Protein AF-A0A6D2IL50-F1 (afdb_monomer)

Radius of gyration: 19.22 Å; Cα contacts (8 Å, |Δi|>4): 21; chains: 1; bounding box: 26×59×42 Å

Structure (mmCIF, N/CA/C/O backbone):
data_AF-A0A6D2IL50-F1
#
_entry.id   AF-A0A6D2IL50-F1
#
loop_
_atom_site.group_PDB
_atom_site.id
_atom_site.type_symbol
_atom_site.label_atom_id
_atom_site.label_alt_id
_atom_site.label_comp_id
_atom_site.label_asym_id
_atom_site.label_entity_id
_atom_site.label_seq_id
_atom_site.pdbx_PDB_ins_code
_atom_site.Cartn_x
_atom_site.Cartn_y
_atom_site.Cartn_z
_atom_site.occupancy
_atom_site.B_iso_or_equiv
_atom_site.auth_seq_id
_atom_site.auth_comp_id
_atom_site.auth_asym_id
_atom_site.auth_ato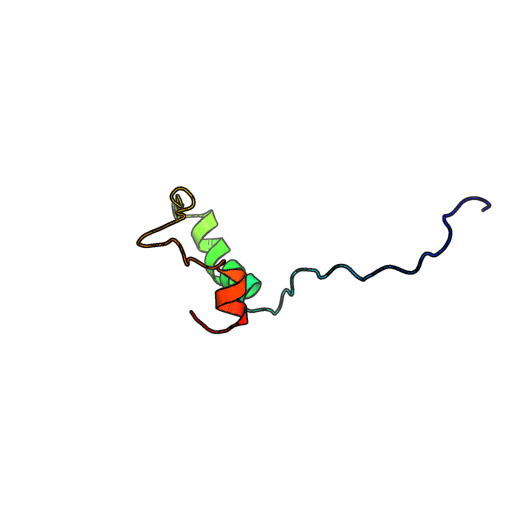m_id
_atom_site.pdbx_PDB_model_num
ATOM 1 N N . MET A 1 1 ? 6.903 38.319 -20.484 1.00 45.41 1 MET A N 1
ATOM 2 C CA . MET A 1 1 ? 8.060 37.774 -19.745 1.00 45.41 1 MET A CA 1
ATOM 3 C C . MET A 1 1 ? 8.872 36.893 -20.678 1.00 45.41 1 MET A C 1
ATOM 5 O O . MET A 1 1 ? 8.302 36.010 -21.303 1.00 45.41 1 MET A O 1
ATOM 9 N N . ILE A 1 2 ? 10.167 37.179 -20.802 1.00 49.28 2 ILE A N 1
ATOM 10 C CA . ILE A 1 2 ? 11.169 36.330 -21.455 1.00 49.28 2 ILE A CA 1
ATOM 11 C C . ILE A 1 2 ? 11.716 35.412 -20.356 1.00 49.28 2 ILE A C 1
ATOM 13 O O . ILE A 1 2 ? 12.210 35.912 -19.351 1.00 49.28 2 ILE A O 1
ATOM 17 N N . GLY A 1 3 ? 11.579 34.094 -20.526 1.00 59.16 3 GLY A N 1
ATOM 18 C CA . GLY A 1 3 ? 12.077 33.078 -19.590 1.00 59.16 3 GLY A CA 1
ATOM 19 C C . GLY A 1 3 ? 11.022 32.021 -19.255 1.00 59.16 3 GLY A C 1
ATOM 20 O O . GLY A 1 3 ? 10.179 32.233 -18.394 1.00 59.16 3 GLY A O 1
ATOM 21 N N . GLY A 1 4 ? 11.048 30.874 -19.934 1.00 55.47 4 GLY A N 1
ATOM 22 C CA . GLY A 1 4 ? 10.133 29.763 -19.653 1.00 55.47 4 GLY A CA 1
ATOM 23 C C . GLY A 1 4 ? 10.355 28.624 -20.640 1.00 55.47 4 GLY A C 1
ATOM 24 O O . GLY A 1 4 ? 10.378 28.856 -21.843 1.00 55.47 4 GLY A O 1
ATOM 25 N N . GLY A 1 5 ? 10.626 27.423 -20.130 1.00 65.62 5 GLY A N 1
ATOM 26 C CA . GLY A 1 5 ? 11.195 26.300 -20.878 1.00 65.62 5 GLY A CA 1
ATOM 27 C C . GLY A 1 5 ? 10.427 25.864 -22.133 1.00 65.62 5 GLY A C 1
ATOM 28 O O . GLY A 1 5 ? 9.220 26.041 -22.260 1.00 65.62 5 GLY A O 1
ATOM 29 N N . LYS A 1 6 ? 11.164 25.252 -23.068 1.00 81.19 6 LYS A N 1
ATOM 30 C CA . LYS A 1 6 ? 10.618 24.698 -24.315 1.00 81.19 6 LYS A CA 1
ATOM 31 C C . LYS A 1 6 ? 9.695 23.513 -24.015 1.00 81.19 6 LYS A C 1
ATOM 33 O O . LYS A 1 6 ? 10.073 22.631 -23.244 1.00 81.19 6 LYS A O 1
ATOM 38 N N . PHE A 1 7 ? 8.542 23.452 -24.682 1.00 83.38 7 PHE A N 1
ATOM 39 C CA . PHE A 1 7 ? 7.700 22.256 -24.687 1.00 83.38 7 PHE A CA 1
ATOM 40 C C . PHE A 1 7 ? 8.482 21.079 -25.278 1.00 83.38 7 PHE A C 1
ATOM 42 O O . PHE A 1 7 ? 9.009 21.163 -26.387 1.00 83.38 7 PHE A O 1
ATOM 49 N N . LYS A 1 8 ? 8.579 19.993 -24.510 1.00 88.38 8 LYS A N 1
ATOM 50 C CA . LYS A 1 8 ? 9.197 18.734 -24.927 1.00 88.38 8 LYS A CA 1
ATOM 51 C C . LYS A 1 8 ? 8.110 17.662 -24.998 1.00 88.38 8 LYS A C 1
ATOM 53 O O . LYS A 1 8 ? 7.267 17.630 -24.099 1.00 88.38 8 LYS A O 1
ATOM 58 N N . PRO A 1 9 ? 8.120 16.782 -26.011 1.00 89.69 9 PRO A N 1
ATOM 59 C CA . PRO A 1 9 ? 7.273 15.600 -25.980 1.00 89.69 9 PRO A CA 1
ATOM 60 C C . PRO A 1 9 ? 7.686 14.734 -24.784 1.00 89.69 9 PRO A C 1
ATOM 62 O O . PRO A 1 9 ? 8.866 14.434 -24.602 1.00 89.69 9 PRO A O 1
ATOM 65 N N . VAL A 1 10 ? 6.716 14.380 -23.942 1.00 92.25 10 VAL A N 1
ATOM 66 C CA . VAL A 1 10 ? 6.922 13.588 -22.722 1.00 92.25 10 VAL A CA 1
ATOM 67 C C . VAL A 1 10 ? 5.843 12.519 -22.596 1.00 92.25 10 VAL A C 1
ATOM 69 O O . VAL A 1 10 ? 4.707 12.719 -23.026 1.00 92.25 10 VAL A O 1
ATOM 72 N N . ILE A 1 11 ? 6.189 11.400 -21.961 1.00 95.31 11 ILE A N 1
ATOM 73 C CA . ILE A 1 11 ? 5.217 10.393 -21.525 1.00 95.31 11 ILE A CA 1
ATOM 74 C C . ILE A 1 11 ? 4.555 10.903 -20.242 1.00 95.31 11 ILE A C 1
ATOM 76 O O . ILE A 1 11 ? 5.239 11.333 -19.308 1.00 95.31 11 ILE A O 1
ATOM 80 N N . LYS A 1 12 ? 3.218 10.883 -20.195 1.00 94.12 12 LYS A N 1
ATOM 81 C CA . LYS A 1 12 ? 2.466 11.286 -19.000 1.00 94.12 12 LYS A CA 1
ATOM 82 C C . LYS A 1 12 ? 2.738 10.306 -17.860 1.00 94.12 12 LYS A C 1
ATOM 84 O O . LYS A 1 12 ? 2.712 9.096 -18.060 1.00 94.12 12 LYS A O 1
ATOM 89 N N . LYS A 1 13 ? 2.969 10.836 -16.659 1.00 95.81 13 LYS A N 1
ATOM 90 C CA . LYS A 1 13 ? 3.099 10.018 -15.449 1.00 95.81 13 LYS A CA 1
ATOM 91 C C . LYS A 1 13 ? 1.743 9.400 -15.110 1.00 95.81 13 LYS A C 1
ATOM 93 O O . LYS A 1 13 ? 0.746 10.119 -15.072 1.00 95.81 13 LYS A O 1
ATOM 98 N N . ALA A 1 14 ? 1.726 8.096 -14.852 1.00 95.75 14 ALA A N 1
ATOM 99 C CA . ALA A 1 14 ? 0.576 7.433 -14.256 1.00 95.75 14 ALA A CA 1
ATOM 100 C C . ALA A 1 14 ? 0.535 7.780 -12.763 1.00 95.75 14 ALA A C 1
ATOM 102 O O . ALA A 1 14 ? 1.518 7.585 -12.047 1.00 95.75 14 ALA A O 1
ATOM 103 N N . MET A 1 15 ? -0.583 8.350 -12.326 1.00 97.56 15 MET A N 1
ATOM 104 C CA . MET A 1 15 ? -0.832 8.697 -10.929 1.00 97.56 15 MET A CA 1
ATOM 105 C C . MET A 1 15 ? -1.727 7.630 -10.292 1.00 97.56 15 MET A C 1
ATOM 107 O O . MET A 1 15 ? -2.308 6.808 -10.995 1.00 97.56 15 MET A O 1
ATOM 111 N N . VAL A 1 16 ? -1.844 7.646 -8.964 1.00 97.50 16 VAL A N 1
ATOM 112 C CA . VAL A 1 16 ? -2.771 6.759 -8.248 1.00 97.50 16 VAL A CA 1
ATOM 113 C C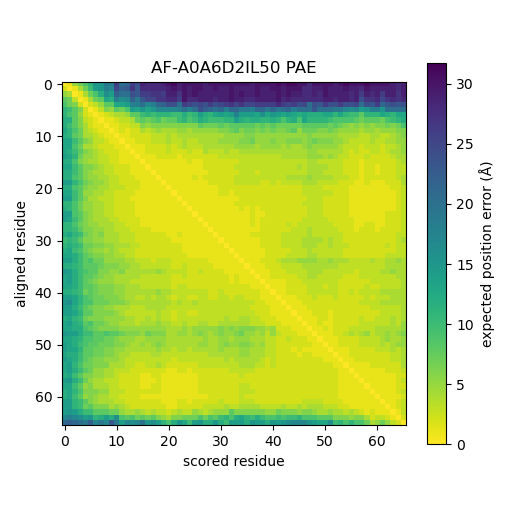 . VAL A 1 16 ? -4.209 7.086 -8.650 1.00 97.50 16 VAL A C 1
ATOM 115 O O . VAL A 1 16 ? -4.620 8.242 -8.567 1.00 97.50 16 VAL A O 1
ATOM 118 N N . GLU A 1 17 ? -4.968 6.063 -9.038 1.00 97.94 17 GLU A N 1
ATOM 119 C CA . GLU A 1 17 ? -6.400 6.179 -9.303 1.00 97.94 17 GLU A CA 1
ATOM 120 C C . GLU A 1 17 ? -7.174 6.105 -7.981 1.00 97.94 17 GLU A C 1
ATOM 122 O O . GLU A 1 17 ? -7.196 5.063 -7.318 1.00 97.94 17 GLU A O 1
ATOM 127 N N . LEU A 1 18 ? -7.786 7.220 -7.577 1.00 98.19 18 LEU A N 1
ATOM 128 C CA . LEU A 1 18 ? -8.468 7.334 -6.283 1.00 98.19 18 LEU A CA 1
ATOM 129 C C . LEU A 1 18 ? -9.751 6.502 -6.241 1.00 98.19 18 LEU A C 1
ATOM 131 O O . LEU A 1 18 ? -10.158 6.043 -5.177 1.00 98.19 18 LEU A O 1
ATOM 135 N N . GLU A 1 19 ? -10.352 6.231 -7.396 1.00 97.94 19 GLU A N 1
ATOM 136 C CA . GLU A 1 19 ? -11.507 5.342 -7.482 1.00 97.94 19 GLU A CA 1
ATOM 137 C C . GLU A 1 19 ? -11.126 3.871 -7.703 1.00 97.94 19 GLU A C 1
ATOM 139 O O . GLU A 1 19 ? -12.009 3.006 -7.742 1.00 97.94 19 GLU A O 1
ATOM 144 N N . GLY A 1 20 ? -9.826 3.578 -7.802 1.00 97.75 20 GLY A N 1
ATOM 145 C CA . GLY A 1 20 ? -9.273 2.253 -8.048 1.00 97.75 20 GLY A CA 1
ATOM 146 C C . GLY A 1 20 ? -9.270 1.356 -6.810 1.00 97.75 20 GLY A C 1
ATOM 147 O O . GLY A 1 20 ? -9.227 1.820 -5.666 1.00 97.75 20 GLY A O 1
ATOM 148 N N . ALA A 1 21 ? -9.276 0.040 -7.041 1.00 98.12 21 ALA A N 1
ATOM 149 C CA . ALA A 1 21 ? -9.315 -0.968 -5.980 1.00 98.12 21 ALA A CA 1
ATOM 150 C C . ALA A 1 21 ? -8.179 -0.829 -4.939 1.00 98.12 21 ALA A C 1
ATOM 152 O O . ALA A 1 21 ? -8.485 -0.894 -3.744 1.00 98.12 21 ALA A O 1
ATOM 153 N N . PRO A 1 22 ? -6.909 -0.554 -5.318 1.00 98.38 22 PRO A N 1
ATOM 154 C CA . PRO A 1 22 ? -5.832 -0.351 -4.347 1.00 98.38 22 PRO A CA 1
ATOM 155 C C . PRO A 1 22 ? -6.101 0.797 -3.369 1.00 98.38 22 PRO A C 1
ATOM 157 O O . PRO A 1 22 ? -6.000 0.620 -2.151 1.00 98.38 22 PRO A O 1
ATOM 160 N N . PHE A 1 23 ? -6.496 1.967 -3.882 1.00 98.50 23 PHE A N 1
ATOM 161 C CA . PHE A 1 23 ? -6.754 3.127 -3.031 1.00 98.50 23 PHE A CA 1
ATOM 162 C C . PHE A 1 23 ? -8.009 2.932 -2.179 1.00 98.50 23 PHE A C 1
ATOM 164 O O . PHE A 1 23 ? -7.983 3.226 -0.984 1.00 98.50 23 PHE A O 1
ATOM 171 N N . LYS A 1 24 ? -9.080 2.364 -2.745 1.00 98.50 24 LYS A N 1
ATOM 172 C CA . LYS A 1 24 ? -10.302 2.043 -1.992 1.00 98.50 24 LYS A CA 1
ATOM 173 C C . LYS A 1 24 ? -10.039 1.067 -0.849 1.00 98.50 24 LYS A C 1
ATOM 175 O O . LYS A 1 24 ? -10.552 1.272 0.251 1.00 98.50 24 LYS A O 1
ATOM 180 N N . LYS A 1 25 ? -9.189 0.055 -1.059 1.00 98.12 25 LYS A N 1
ATOM 181 C CA . LYS A 1 25 ? -8.789 -0.873 0.007 1.00 98.12 25 LYS A CA 1
ATOM 182 C C . LYS A 1 25 ? -8.071 -0.144 1.139 1.00 98.12 25 LYS A C 1
ATOM 184 O O . LYS A 1 25 ? -8.443 -0.327 2.297 1.00 98.12 25 LYS A O 1
ATOM 189 N N . PHE A 1 26 ? -7.111 0.723 0.820 1.00 98.25 26 PHE A N 1
ATOM 190 C CA . PHE A 1 26 ? -6.460 1.573 1.819 1.00 98.25 26 PHE A CA 1
ATOM 191 C C . PHE A 1 26 ? -7.470 2.472 2.553 1.00 98.25 26 PHE A C 1
ATOM 193 O O . PHE A 1 26 ? -7.507 2.485 3.784 1.00 98.25 26 PHE A O 1
ATOM 200 N N . ALA A 1 27 ? -8.332 3.175 1.814 1.00 98.56 27 ALA A N 1
ATOM 201 C CA . ALA A 1 27 ? -9.332 4.078 2.375 1.00 98.56 27 ALA A CA 1
ATOM 202 C C . ALA A 1 27 ? -10.295 3.366 3.340 1.00 98.56 27 ALA A C 1
ATOM 204 O O . ALA A 1 27 ? -10.629 3.935 4.375 1.00 98.56 27 ALA A O 1
ATOM 205 N N . SER A 1 28 ? -10.668 2.113 3.054 1.00 98.31 28 SER A N 1
ATOM 206 C CA . SER A 1 28 ? -11.541 1.310 3.924 1.00 98.31 28 SER A CA 1
ATOM 207 C C . SER A 1 28 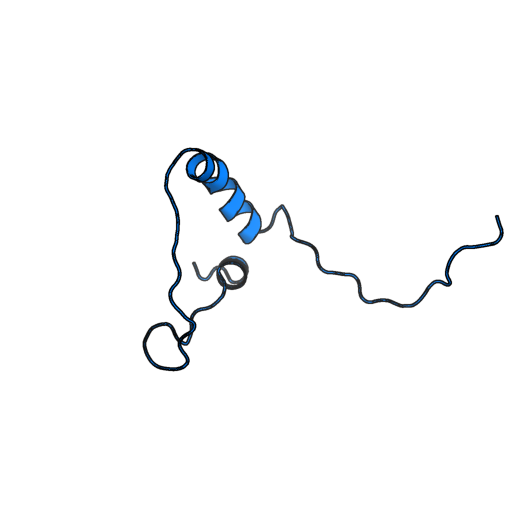? -10.920 0.915 5.270 1.00 98.31 28 SER A C 1
ATOM 209 O O . SER A 1 28 ? -11.651 0.567 6.191 1.00 98.31 28 SER A O 1
ATOM 211 N N . LEU A 1 29 ? -9.588 0.950 5.398 1.00 98.25 29 LEU A N 1
ATOM 212 C CA . LEU A 1 29 ? -8.871 0.456 6.581 1.00 98.25 29 LEU A CA 1
ATOM 213 C C . LEU A 1 29 ? -8.141 1.557 7.362 1.00 98.25 29 LEU A C 1
ATOM 215 O O . LEU A 1 29 ? -7.859 1.383 8.548 1.00 98.25 29 LEU A O 1
ATOM 219 N N . ARG A 1 30 ? -7.841 2.696 6.722 1.00 98.3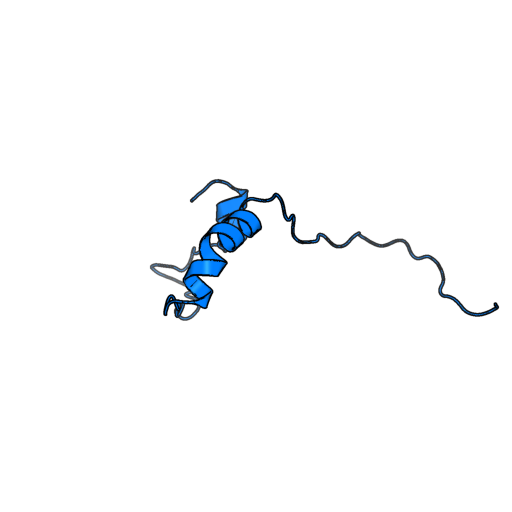1 30 ARG A N 1
ATOM 220 C CA . ARG A 1 30 ? -6.975 3.749 7.281 1.00 98.31 30 ARG A CA 1
ATOM 221 C C . ARG A 1 30 ? -7.446 4.311 8.626 1.00 98.31 30 ARG A C 1
ATOM 223 O O . ARG A 1 30 ? -6.605 4.657 9.445 1.00 98.31 30 ARG A O 1
ATOM 230 N N . GLU A 1 31 ? -8.756 4.397 8.864 1.00 98.56 31 GLU A N 1
ATOM 231 C CA . GLU A 1 31 ? -9.301 4.915 10.129 1.00 98.56 31 GLU A CA 1
ATOM 232 C C . GLU A 1 31 ? -9.033 3.951 11.288 1.00 98.56 31 GLU A C 1
ATOM 234 O O . GLU A 1 31 ? -8.585 4.368 12.354 1.00 98.56 31 GLU A O 1
ATOM 239 N N . GLU A 1 32 ? -9.219 2.645 11.070 1.00 98.38 32 GLU A N 1
ATOM 240 C CA . GLU A 1 32 ? -8.877 1.640 12.077 1.00 98.38 32 GLU A CA 1
ATOM 241 C C . GLU A 1 32 ? -7.367 1.606 12.327 1.00 98.38 32 GLU A C 1
ATOM 243 O O . GLU A 1 32 ? -6.935 1.552 13.479 1.00 98.38 32 GLU A O 1
ATOM 248 N N . TRP A 1 33 ? -6.563 1.636 11.263 1.00 98.06 33 TRP A N 1
ATOM 249 C CA . TRP A 1 3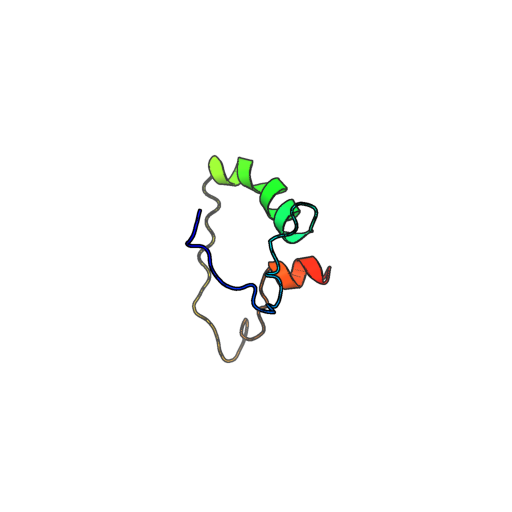3 ? -5.103 1.598 11.365 1.00 98.06 33 TRP A CA 1
ATOM 250 C C . TRP A 1 33 ? -4.527 2.814 12.088 1.00 98.06 33 TRP A C 1
ATOM 252 O O . TRP A 1 33 ? -3.506 2.688 12.753 1.00 98.06 33 TRP A O 1
ATOM 262 N N . ALA A 1 34 ? -5.187 3.970 11.995 1.00 98.31 34 ALA A N 1
ATOM 263 C CA . ALA A 1 34 ? -4.785 5.163 12.729 1.00 98.31 34 ALA A CA 1
ATOM 264 C C . ALA A 1 34 ? -4.979 5.019 14.249 1.00 98.31 34 ALA A C 1
ATOM 266 O O . ALA A 1 34 ? -4.250 5.638 15.020 1.00 98.31 34 ALA A O 1
ATOM 267 N N . LEU A 1 35 ? -5.956 4.216 14.684 1.00 98.38 35 LEU A N 1
ATOM 268 C CA . LEU A 1 35 ? -6.350 4.097 16.092 1.00 98.38 35 LEU A CA 1
ATOM 269 C C . LEU A 1 35 ? -5.833 2.823 16.768 1.00 98.38 35 LEU A C 1
ATOM 271 O O . LEU A 1 35 ? -5.752 2.766 17.995 1.00 98.38 35 LEU A O 1
ATOM 275 N N . LYS A 1 36 ? -5.522 1.781 1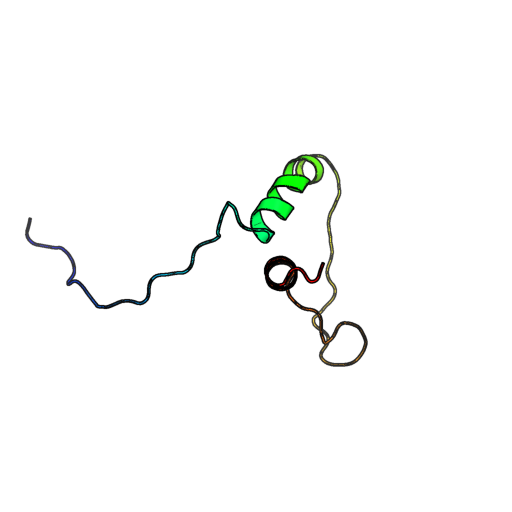5.992 1.00 98.38 36 LYS A N 1
ATOM 276 C CA . LYS A 1 36 ? -5.145 0.460 16.505 1.00 98.38 36 LYS A CA 1
ATOM 277 C C . LYS A 1 36 ? -3.770 0.029 16.014 1.00 98.38 36 LYS A C 1
ATOM 279 O O . LYS A 1 36 ? -3.365 0.308 14.892 1.00 98.38 36 LYS A O 1
ATOM 284 N N . ASN A 1 37 ? -3.110 -0.800 16.818 1.00 97.94 37 ASN A N 1
ATOM 285 C CA . ASN A 1 37 ? -1.846 -1.436 16.455 1.00 97.94 37 ASN A CA 1
ATOM 286 C C . ASN A 1 37 ? -2.077 -2.551 15.416 1.00 97.94 37 ASN A C 1
ATOM 288 O O . ASN A 1 37 ? -2.247 -3.719 15.766 1.00 97.94 37 ASN A O 1
ATOM 292 N N . ARG A 1 38 ? 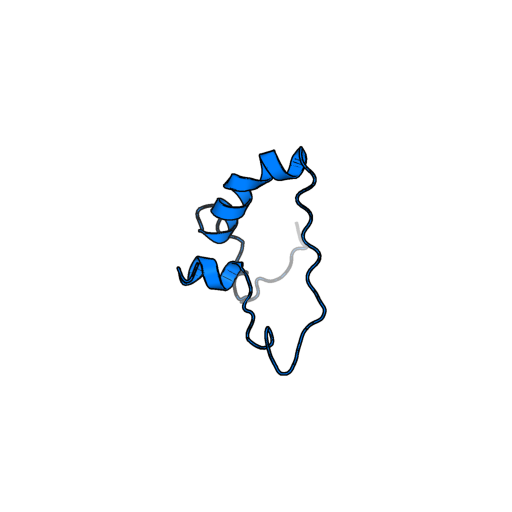-2.109 -2.180 14.131 1.00 97.00 38 ARG A N 1
ATOM 293 C CA . ARG A 1 38 ? -2.277 -3.079 12.970 1.00 97.00 38 ARG A CA 1
ATOM 294 C C . ARG A 1 38 ? -1.020 -3.143 12.097 1.00 97.00 38 ARG A C 1
ATOM 296 O O . ARG A 1 38 ? -1.106 -3.212 10.875 1.00 97.00 38 ARG A O 1
ATOM 303 N N . TYR A 1 39 ? 0.151 -3.090 12.722 1.00 97.12 39 TYR A N 1
ATOM 304 C CA . TYR A 1 39 ? 1.423 -3.128 12.006 1.00 97.12 39 TYR A CA 1
ATOM 305 C C . TYR A 1 39 ? 1.652 -4.486 11.337 1.00 97.12 39 TYR A C 1
ATOM 307 O O . TYR A 1 39 ? 1.389 -5.535 11.925 1.00 97.12 39 TYR A O 1
ATOM 315 N N . ILE A 1 40 ? 2.185 -4.450 10.117 1.00 96.06 40 ILE A N 1
ATOM 316 C CA . ILE A 1 40 ? 2.647 -5.624 9.377 1.00 96.06 40 ILE A CA 1
ATOM 317 C C . ILE A 1 40 ? 4.160 -5.488 9.230 1.00 96.06 40 ILE A C 1
ATOM 319 O O . ILE A 1 40 ? 4.645 -4.460 8.764 1.00 96.06 40 ILE A O 1
ATOM 323 N N . SER A 1 41 ? 4.896 -6.523 9.630 1.00 96.62 41 SER A N 1
ATOM 324 C CA . SER A 1 41 ? 6.351 -6.597 9.490 1.00 96.62 41 SER A CA 1
ATOM 325 C C . SER A 1 41 ? 6.682 -7.649 8.431 1.00 96.62 41 SER A C 1
ATOM 327 O O . SER A 1 41 ? 6.849 -8.818 8.789 1.00 96.62 41 SER A O 1
ATOM 329 N N . PRO A 1 42 ? 6.701 -7.292 7.131 1.00 95.31 42 PRO A N 1
ATOM 330 C CA . PRO A 1 42 ? 7.023 -8.252 6.084 1.00 95.31 42 PRO A CA 1
ATOM 331 C C . PRO A 1 42 ? 8.449 -8.781 6.274 1.00 95.31 42 PRO A C 1
ATOM 333 O O . PRO A 1 42 ? 9.350 -8.050 6.688 1.00 95.31 42 PRO A O 1
ATOM 336 N N . GLY A 1 43 ? 8.639 -10.068 5.986 1.00 94.75 43 GLY A N 1
ATOM 337 C CA . GLY A 1 43 ? 9.962 -10.683 6.003 1.00 94.75 43 GLY A CA 1
ATOM 338 C C . GLY A 1 43 ? 10.850 -10.203 4.845 1.00 94.75 43 GLY A C 1
ATOM 339 O O . GLY A 1 43 ? 10.394 -9.468 3.966 1.00 94.75 43 GLY A O 1
ATOM 340 N N . PRO A 1 44 ? 12.122 -10.636 4.812 1.00 96.19 44 PRO A N 1
ATOM 341 C CA . PRO A 1 44 ? 13.019 -10.362 3.694 1.00 96.19 44 PRO A CA 1
ATOM 342 C C . PRO A 1 44 ? 12.488 -10.940 2.376 1.00 96.19 44 PRO A C 1
ATOM 344 O O . PRO A 1 44 ? 11.790 -11.957 2.381 1.00 96.19 44 PRO A O 1
ATOM 347 N N . ILE A 1 45 ? 12.892 -10.351 1.247 1.00 96.56 45 ILE A N 1
ATOM 348 C CA . ILE A 1 45 ? 12.630 -10.920 -0.084 1.00 96.56 45 ILE A CA 1
ATOM 349 C C . ILE A 1 45 ? 13.238 -12.323 -0.155 1.00 96.56 45 ILE A C 1
ATOM 351 O O . ILE A 1 45 ? 14.411 -12.515 0.167 1.00 96.56 45 ILE A O 1
ATOM 355 N N . GLN A 1 46 ? 12.430 -13.289 -0.586 1.00 97.50 46 GLN A N 1
ATOM 356 C CA . GLN A 1 46 ? 12.862 -14.663 -0.810 1.00 97.50 46 GLN A CA 1
ATOM 357 C C . GLN A 1 46 ? 13.072 -14.893 -2.304 1.00 97.50 46 GLN A C 1
ATOM 359 O O . GLN A 1 46 ? 12.242 -14.498 -3.116 1.00 97.50 46 GLN A O 1
ATOM 364 N N . PHE A 1 47 ? 14.169 -15.555 -2.667 1.00 97.25 47 PHE A N 1
ATOM 365 C CA . PHE A 1 47 ? 14.456 -15.915 -4.062 1.00 97.25 47 PHE A CA 1
ATOM 366 C C . PHE A 1 47 ? 14.044 -17.351 -4.405 1.00 97.25 47 PHE A C 1
ATOM 368 O O . PHE A 1 47 ? 13.981 -17.708 -5.575 1.00 97.25 47 PHE A O 1
ATOM 375 N N . THR A 1 48 ? 13.788 -18.185 -3.393 1.00 97.75 48 THR A N 1
ATOM 376 C CA . THR A 1 48 ? 13.372 -19.586 -3.545 1.00 97.75 48 THR A CA 1
ATOM 377 C C . THR A 1 48 ? 12.467 -19.986 -2.381 1.00 97.75 48 THR A C 1
ATOM 379 O O . THR A 1 48 ? 12.541 -19.376 -1.314 1.00 97.75 48 THR A O 1
ATOM 382 N N . GLY A 1 49 ? 11.663 -21.034 -2.564 1.00 95.69 49 GLY A N 1
ATOM 383 C CA . GLY A 1 49 ? 10.789 -21.560 -1.516 1.00 95.69 49 GLY A CA 1
ATOM 384 C C . GLY A 1 49 ? 9.530 -20.712 -1.278 1.00 95.69 49 GLY A C 1
ATOM 385 O O . GLY A 1 49 ? 9.210 -19.827 -2.070 1.00 95.69 49 GLY A O 1
ATOM 386 N N . PRO A 1 50 ? 8.769 -20.994 -0.206 1.00 95.25 50 PRO A N 1
ATOM 387 C CA . PRO A 1 50 ? 7.512 -20.305 0.067 1.00 95.25 50 PRO A CA 1
ATOM 388 C C . PRO A 1 50 ? 7.677 -18.781 0.136 1.00 95.25 50 PRO A C 1
ATOM 390 O O . PRO A 1 50 ? 8.525 -18.267 0.861 1.00 95.25 50 PRO A O 1
ATOM 393 N N . GLY A 1 51 ? 6.832 -18.060 -0.603 1.00 92.88 51 GLY A N 1
ATOM 394 C CA . GLY A 1 51 ? 6.826 -16.596 -0.633 1.00 92.88 51 GLY A CA 1
ATOM 395 C C . GLY A 1 51 ? 7.728 -15.957 -1.693 1.00 92.88 51 GLY A C 1
ATOM 396 O O . GLY A 1 51 ? 7.657 -14.735 -1.839 1.00 92.88 51 GLY A O 1
ATOM 397 N N . SER A 1 52 ? 8.507 -16.729 -2.466 1.00 97.00 52 SER A N 1
ATOM 398 C CA . SER A 1 52 ? 9.311 -16.186 -3.578 1.00 97.00 52 SER A CA 1
ATOM 399 C C . SER A 1 52 ? 8.471 -15.544 -4.681 1.00 97.00 52 SER A C 1
ATOM 401 O O . SER A 1 52 ? 8.916 -14.596 -5.319 1.00 97.00 52 SER A O 1
ATOM 403 N N . ASP A 1 53 ? 7.235 -16.014 -4.854 1.00 95.25 53 ASP A N 1
ATOM 404 C CA . ASP A 1 53 ? 6.334 -15.581 -5.930 1.00 95.25 53 ASP A CA 1
ATOM 405 C C . ASP A 1 53 ? 5.336 -14.507 -5.460 1.00 95.25 53 ASP A C 1
ATOM 407 O O . ASP A 1 53 ? 4.304 -14.265 -6.089 1.00 95.25 53 ASP A O 1
ATOM 411 N N . SER A 1 54 ? 5.609 -13.870 -4.317 1.00 95.12 54 SER A N 1
ATOM 412 C CA . SER A 1 54 ? 4.721 -12.860 -3.739 1.00 95.12 54 SER A CA 1
ATOM 413 C C . SER A 1 54 ? 4.624 -11.628 -4.642 1.00 95.12 54 SER A C 1
ATOM 415 O O . SER A 1 54 ? 5.627 -10.994 -4.967 1.00 95.12 54 SER A O 1
ATOM 417 N N . LEU A 1 55 ? 3.397 -11.248 -5.000 1.00 95.94 55 LEU A N 1
ATOM 418 C CA . LEU A 1 55 ? 3.107 -10.036 -5.766 1.00 95.94 55 LEU A CA 1
ATOM 419 C C . LEU A 1 55 ? 2.765 -8.859 -4.846 1.00 95.94 55 LEU A C 1
ATOM 421 O O . LEU A 1 55 ? 2.388 -9.031 -3.686 1.00 95.94 55 LEU A O 1
ATOM 425 N N . SER A 1 56 ? 2.85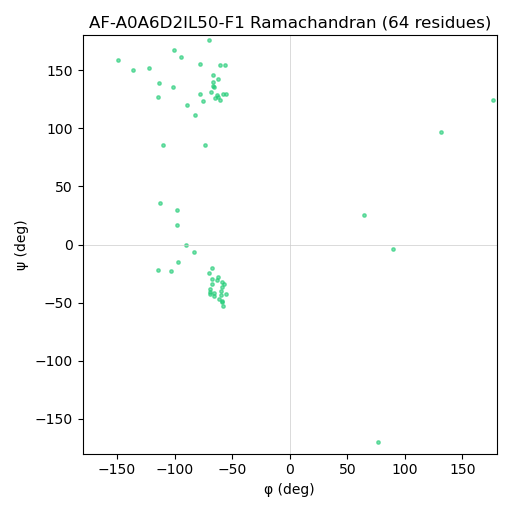6 -7.638 -5.379 1.00 96.69 56 SER A N 1
ATOM 426 C CA . SER A 1 56 ? 2.403 -6.451 -4.653 1.00 96.69 56 SER A CA 1
ATOM 427 C C . SER A 1 56 ? 0.882 -6.471 -4.466 1.00 96.69 56 SER A C 1
ATOM 429 O O . SER A 1 56 ? 0.135 -6.897 -5.348 1.00 96.69 56 SER A O 1
ATOM 431 N N . HIS A 1 57 ? 0.401 -5.943 -3.337 1.00 97.12 57 HIS A N 1
ATOM 432 C CA . HIS A 1 57 ? -1.040 -5.809 -3.095 1.00 97.12 57 HIS A CA 1
ATOM 433 C C . HIS A 1 57 ? -1.741 -4.953 -4.157 1.00 97.12 57 HIS A C 1
ATOM 435 O O . HIS A 1 57 ? -2.888 -5.229 -4.487 1.00 97.12 57 HIS A O 1
ATOM 441 N N . THR A 1 58 ? -1.051 -3.953 -4.716 1.00 97.94 58 THR A N 1
ATOM 442 C CA . THR A 1 58 ? -1.563 -3.143 -5.828 1.00 97.94 58 THR A CA 1
ATOM 443 C C . THR A 1 58 ? -1.912 -4.018 -7.027 1.00 97.94 58 THR A C 1
ATOM 445 O O . THR A 1 58 ? -3.048 -3.979 -7.485 1.00 97.94 58 THR A O 1
ATOM 448 N N . LEU A 1 59 ? -0.973 -4.859 -7.480 1.00 97.56 59 LEU A N 1
ATOM 449 C CA . LEU A 1 59 ? -1.183 -5.708 -8.651 1.00 97.56 59 LEU A CA 1
ATOM 450 C C . LEU A 1 59 ? -2.277 -6.752 -8.402 1.00 97.56 59 LEU A C 1
ATOM 452 O O . LEU A 1 59 ? -3.130 -6.964 -9.256 1.00 97.56 59 LEU A O 1
ATOM 456 N N . LEU A 1 60 ? -2.291 -7.372 -7.218 1.00 97.75 60 LEU A N 1
ATOM 457 C CA . LEU A 1 60 ? -3.329 -8.341 -6.852 1.00 97.75 60 LEU A CA 1
ATOM 458 C C . LEU A 1 60 ? -4.735 -7.721 -6.887 1.00 97.75 60 LEU A C 1
ATOM 460 O O . LEU A 1 60 ? -5.659 -8.325 -7.427 1.00 97.75 60 LEU A O 1
ATOM 464 N N . LEU A 1 61 ? -4.889 -6.505 -6.354 1.00 97.81 61 LEU A N 1
ATOM 465 C CA . LEU A 1 61 ? -6.161 -5.778 -6.333 1.00 97.81 61 LEU A CA 1
ATOM 466 C C . LEU A 1 61 ? -6.605 -5.318 -7.722 1.00 97.81 61 LEU A C 1
ATOM 468 O O . LEU A 1 61 ? -7.793 -5.372 -8.029 1.00 97.81 61 LEU A O 1
ATOM 472 N N . GLU A 1 62 ? -5.672 -4.880 -8.564 1.00 96.94 62 GLU A N 1
ATOM 473 C CA . GLU A 1 62 ? -5.965 -4.493 -9.948 1.00 96.94 62 GLU A CA 1
ATOM 474 C C . GLU A 1 62 ? -6.373 -5.694 -10.812 1.00 96.94 62 GLU A C 1
ATOM 476 O O . GLU A 1 62 ? -7.234 -5.557 -11.678 1.00 96.94 62 GLU A O 1
ATOM 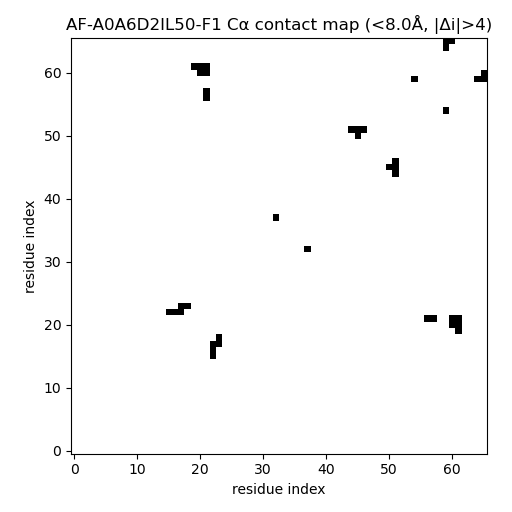481 N N . LEU A 1 63 ? -5.807 -6.876 -10.546 1.00 96.56 63 LEU A N 1
ATOM 482 C CA . LEU A 1 63 ? -6.156 -8.127 -11.228 1.00 96.56 63 LEU A CA 1
ATOM 483 C C . LEU A 1 63 ? -7.397 -8.825 -10.645 1.00 96.56 63 LEU A C 1
ATOM 485 O O . LEU A 1 63 ? -7.829 -9.836 -11.196 1.00 96.56 63 LEU A O 1
ATOM 489 N N . GLY A 1 64 ? -7.960 -8.331 -9.537 1.00 93.19 64 GLY A N 1
ATOM 490 C CA . GLY A 1 64 ? -9.072 -8.989 -8.841 1.00 93.19 64 GLY A CA 1
ATOM 491 C C . GLY A 1 64 ? -8.706 -10.356 -8.247 1.00 93.19 64 GLY A C 1
ATOM 492 O O . GLY A 1 64 ? -9.573 -11.209 -8.090 1.00 93.19 64 GLY A O 1
ATOM 493 N N . ALA A 1 65 ? -7.426 -10.577 -7.941 1.00 83.94 65 ALA A N 1
ATOM 494 C CA . ALA A 1 65 ? -6.871 -11.846 -7.471 1.00 83.94 65 ALA A CA 1
ATOM 495 C C . ALA A 1 65 ? -6.724 -11.910 -5.933 1.00 83.94 65 ALA A C 1
ATOM 497 O O . ALA A 1 65 ? -5.803 -12.557 -5.431 1.00 83.94 65 ALA A O 1
ATOM 498 N N . GLN A 1 66 ? -7.585 -11.198 -5.194 1.00 60.97 66 GLN A N 1
ATOM 499 C CA . GLN A 1 66 ? -7.586 -11.124 -3.725 1.00 60.97 66 GLN A CA 1
ATOM 500 C C . GLN A 1 66 ? -8.773 -11.862 -3.104 1.00 60.97 66 GLN A C 1
ATOM 502 O O . GLN A 1 66 ? -9.893 -11.724 -3.640 1.00 60.97 66 GLN A O 1
#

Foldseek 3Di:
DPDDDDDDDDDDDDDDDCPAQVNVVCVVCVVVVVVDDPDDDDDDADCDDPPVPDDDPRVCRNVVVD

Solvent-accessible surface area (backbone atoms only — not comparable to full-atom values): 4657 Å² total; per-residue (Å²): 134,91,84,77,84,80,91,68,95,74,84,80,80,86,73,88,54,73,90,33,57,49,45,46,55,50,66,76,42,49,69,57,51,74,77,40,98,71,83,81,83,81,76,81,92,43,92,64,67,92,66,39,84,67,73,56,67,53,59,32,41,73,69,66,71,114

Nearest PDB structures (foldseek):
  1kzh-assembly1_B  TM=9.050E-01  e=1.941E-03  Borreliella burgdorferi

InterPro domains:
  IPR035966 Phosphofructokinase superfamily [G3DSA:3.40.50.460] (2-62)
  IPR035966 Phosphofructokinase superfamily [SSF53784] (6-62)

pLDDT: mean 92.34, std 12.19, range [45.41, 98.56]

Organism: NCBI:txid1685480

Sequence (66 aa):
MIGGGKFKPVIKKAMVELEGAPFKKFASLREEWALKNRYISPGPIQFTGPGSDSLSHTLLLELGAQ

Secondary structure (DSSP, 8-state):
----PPP---PPPPPP-TTSHHHHHHHHHHHHHHHS-------PPPSSSTTTTPPPHHHHHHTT--

Mean predicted aligned error: 5.58 Å